Protein AF-A0A840Y8M9-F1 (afdb_monomer)

Nearest PDB structures (foldseek):
  7ezx-assembly1_O7  TM=3.246E-01  e=6.867E+00  Porphyridium purpureum
  4fw1-assembly1_A  TM=3.864E-01  e=9.467E+00  Rous sarcoma virus - Prague C

Mean predicted aligned error: 7.92 Å

Structure (mmCIF, N/CA/C/O backbone):
data_AF-A0A840Y8M9-F1
#
_entry.id   AF-A0A840Y8M9-F1
#
loop_
_atom_site.group_PDB
_atom_site.id
_atom_site.type_symbol
_atom_site.label_atom_id
_atom_site.label_alt_id
_atom_site.label_comp_id
_atom_site.label_asym_id
_atom_site.label_entity_id
_atom_site.label_seq_id
_atom_site.pdbx_PDB_ins_code
_atom_site.Cartn_x
_atom_site.Cartn_y
_atom_site.Cartn_z
_atom_site.occupancy
_atom_site.B_iso_or_equiv
_atom_site.auth_seq_id
_atom_site.auth_comp_id
_atom_site.auth_asym_id
_atom_site.auth_atom_id
_atom_site.pdbx_PDB_model_num
ATOM 1 N N . MET A 1 1 ? -18.140 -1.048 1.352 1.00 59.78 1 MET A N 1
ATOM 2 C CA . MET A 1 1 ? -17.711 -2.364 1.897 1.00 59.78 1 MET A CA 1
ATOM 3 C C . MET A 1 1 ? -18.335 -2.538 3.276 1.00 59.78 1 MET A C 1
ATOM 5 O O . MET A 1 1 ? -18.292 -1.588 4.040 1.00 59.78 1 MET A O 1
ATOM 9 N N . ASN A 1 2 ? -18.874 -3.716 3.612 1.00 81.69 2 ASN A N 1
ATOM 10 C CA . ASN A 1 2 ? -19.418 -4.011 4.950 1.00 81.69 2 ASN A CA 1
ATOM 11 C C . ASN A 1 2 ? -18.481 -4.980 5.691 1.00 81.69 2 ASN A C 1
ATOM 13 O O . ASN A 1 2 ? -18.696 -6.194 5.646 1.00 81.69 2 ASN A O 1
ATOM 17 N N . PRO A 1 3 ? -17.390 -4.488 6.309 1.00 84.94 3 PRO A N 1
ATOM 18 C CA . PRO A 1 3 ? -16.422 -5.358 6.961 1.00 84.94 3 PRO A CA 1
ATOM 19 C C . PRO A 1 3 ? -17.043 -6.047 8.180 1.00 84.94 3 PRO A C 1
ATOM 21 O O . PRO A 1 3 ? -17.734 -5.427 8.984 1.00 84.94 3 PRO A O 1
ATOM 24 N N . ARG A 1 4 ? -16.745 -7.337 8.365 1.00 88.12 4 ARG A N 1
ATOM 25 C CA . ARG A 1 4 ? -17.173 -8.089 9.562 1.00 88.12 4 ARG A CA 1
ATOM 26 C C . ARG A 1 4 ? -16.400 -7.679 10.820 1.00 88.12 4 ARG A C 1
ATOM 28 O O . ARG A 1 4 ? -16.881 -7.861 11.937 1.00 88.12 4 ARG A O 1
ATOM 35 N N . GLY A 1 5 ? -15.203 -7.122 10.651 1.00 88.69 5 GLY A N 1
ATOM 36 C CA . GLY A 1 5 ? -14.396 -6.613 11.747 1.00 88.69 5 GLY A CA 1
ATOM 37 C C . GLY A 1 5 ? -13.296 -5.681 11.268 1.00 88.69 5 GLY A C 1
ATOM 38 O O . GLY A 1 5 ? -12.826 -5.788 10.139 1.00 88.69 5 GLY A O 1
ATOM 39 N N . ILE A 1 6 ? -12.899 -4.779 12.154 1.00 88.00 6 ILE A N 1
ATOM 40 C CA . ILE A 1 6 ? -11.914 -3.729 11.929 1.00 88.00 6 ILE A CA 1
ATOM 41 C C . ILE A 1 6 ? -10.804 -3.967 12.930 1.00 88.00 6 ILE A C 1
ATOM 43 O O . ILE A 1 6 ? -11.061 -4.103 14.126 1.00 88.00 6 ILE A O 1
ATOM 47 N N . THR A 1 7 ? -9.582 -4.073 12.435 1.00 89.06 7 THR A N 1
ATOM 48 C CA . THR A 1 7 ? -8.404 -4.179 13.286 1.00 89.06 7 THR A CA 1
ATOM 49 C C . THR A 1 7 ? -7.759 -2.806 13.349 1.00 89.06 7 THR A C 1
ATOM 51 O O . THR A 1 7 ? -7.478 -2.228 12.306 1.00 89.06 7 THR A O 1
ATOM 54 N N . VAL A 1 8 ? -7.539 -2.306 14.558 1.00 86.88 8 VAL A N 1
ATOM 55 C CA . VAL A 1 8 ? -6.813 -1.059 14.819 1.00 86.88 8 VAL A CA 1
ATOM 56 C C . VAL A 1 8 ? -5.633 -1.350 15.739 1.00 86.88 8 VAL A C 1
ATOM 58 O O . VAL A 1 8 ? -5.602 -2.380 16.427 1.00 86.88 8 VAL A O 1
ATOM 61 N N . ASP A 1 9 ? -4.656 -0.453 15.765 1.00 83.06 9 ASP A N 1
ATOM 62 C CA . ASP A 1 9 ? -3.643 -0.446 16.809 1.00 83.06 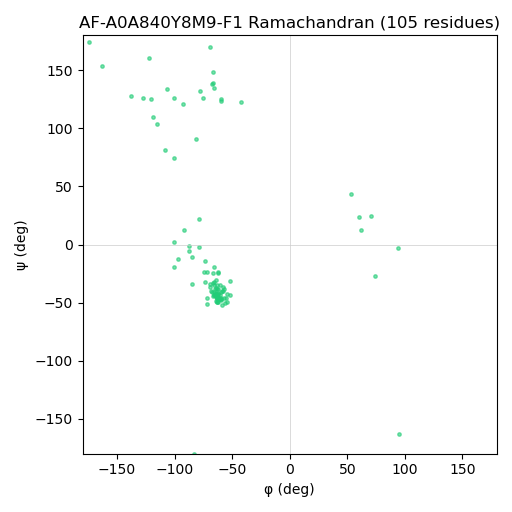9 ASP A CA 1
ATOM 63 C C . ASP A 1 9 ? -4.243 -0.030 18.165 1.00 83.06 9 ASP A C 1
ATOM 65 O O . ASP A 1 9 ? -5.404 0.362 18.290 1.00 83.06 9 ASP A O 1
ATOM 69 N N . LYS A 1 10 ? -3.462 -0.176 19.235 1.00 85.12 10 LYS A N 1
ATOM 70 C CA . LYS A 1 10 ? -3.920 0.053 20.616 1.00 85.12 10 LYS A CA 1
ATOM 71 C C . LYS A 1 10 ? -3.989 1.533 21.013 1.00 85.12 10 LYS A C 1
ATOM 73 O O . LYS A 1 10 ? -3.950 1.840 22.202 1.00 85.12 10 LYS A O 1
ATOM 78 N N . HIS A 1 11 ? -4.086 2.454 20.056 1.00 88.31 11 HIS A N 1
ATOM 79 C CA . HIS A 1 11 ? -4.195 3.870 20.381 1.00 88.31 11 HIS A CA 1
ATOM 80 C C . HIS A 1 11 ? -5.523 4.161 21.113 1.00 88.31 11 HIS A C 1
ATOM 82 O O . HIS A 1 11 ? -6.584 3.699 20.673 1.00 88.31 11 HIS A O 1
ATOM 88 N N . PRO A 1 12 ? -5.501 4.953 22.201 1.00 89.62 12 PRO A N 1
ATOM 89 C CA . PRO A 1 12 ? -6.677 5.204 23.038 1.00 89.62 12 PRO A CA 1
ATOM 90 C C . PRO A 1 12 ? -7.799 5.975 22.328 1.00 89.62 12 PRO A C 1
ATOM 92 O O . PRO A 1 12 ? -8.944 5.912 22.759 1.00 89.62 12 PRO A O 1
ATOM 95 N N . ALA A 1 13 ? -7.503 6.672 21.228 1.00 91.50 13 ALA A N 1
ATOM 96 C CA . ALA A 1 13 ? -8.505 7.440 20.484 1.00 91.50 13 ALA A CA 1
ATOM 97 C C . ALA A 1 13 ? -9.469 6.579 19.640 1.00 91.50 13 ALA A C 1
ATOM 99 O O . ALA A 1 13 ? -10.571 7.029 19.327 1.00 91.50 13 ALA A O 1
ATOM 100 N N . TYR A 1 14 ? -9.088 5.356 19.248 1.00 89.69 14 TYR A N 1
ATOM 101 C CA . TYR A 1 14 ? -9.883 4.590 18.279 1.00 89.69 14 TYR A CA 1
ATOM 102 C C . TYR A 1 14 ? -11.243 4.107 18.771 1.00 89.69 14 TYR A C 1
ATOM 104 O O . TYR A 1 14 ? -12.170 4.164 17.968 1.00 89.69 14 TYR A O 1
ATOM 112 N N . PRO A 1 15 ? -11.416 3.626 20.017 1.00 90.06 15 PRO A N 1
ATOM 113 C CA . PRO A 1 15 ? -12.734 3.210 20.487 1.00 90.06 15 PRO A CA 1
ATOM 114 C C . PRO A 1 15 ? -13.777 4.325 20.334 1.00 90.06 15 PRO A C 1
ATOM 116 O O . PRO A 1 15 ? -14.794 4.109 19.680 1.00 90.06 15 PRO A O 1
ATOM 119 N N . GLY A 1 16 ? -13.463 5.538 20.806 1.00 91.75 16 GLY A N 1
ATOM 120 C CA . GLY A 1 16 ? -14.358 6.692 20.683 1.00 91.75 16 GLY A CA 1
ATOM 121 C C . GLY A 1 16 ? -14.597 7.116 19.231 1.00 91.75 16 GLY A C 1
ATOM 122 O O . GLY A 1 16 ? -15.737 7.347 18.836 1.00 91.75 16 GLY A O 1
ATOM 123 N N . ALA A 1 17 ? -13.547 7.144 18.403 1.00 91.38 17 ALA A N 1
ATOM 124 C CA . ALA A 1 17 ? -13.689 7.473 16.984 1.00 91.38 17 ALA A CA 1
ATOM 125 C C . ALA A 1 17 ? -14.573 6.457 16.234 1.00 91.38 17 ALA A C 1
ATOM 127 O O . ALA A 1 17 ? -15.416 6.847 15.433 1.00 91.38 17 ALA A O 1
ATOM 128 N N . ILE A 1 18 ? -14.414 5.156 16.507 1.00 90.62 18 ILE A N 1
ATOM 129 C CA . ILE A 1 18 ? -15.194 4.082 15.873 1.00 90.62 18 ILE A CA 1
ATOM 130 C C . ILE A 1 18 ? -16.654 4.103 16.330 1.00 90.62 18 ILE A C 1
ATOM 132 O O . ILE A 1 18 ? -17.539 3.817 15.525 1.00 90.62 18 ILE A O 1
ATOM 136 N N . GLU A 1 19 ? -16.928 4.434 17.590 1.00 90.06 19 GLU A N 1
ATOM 137 C CA . GLU A 1 19 ? -18.298 4.617 18.079 1.00 90.06 19 GLU A CA 1
ATOM 138 C C . GLU A 1 19 ? -19.000 5.780 17.376 1.00 90.06 19 GLU A C 1
ATOM 140 O O . GLU A 1 19 ? -20.110 5.602 16.872 1.00 90.06 19 GLU A O 1
ATOM 145 N N . GLN A 1 20 ? -18.331 6.931 17.259 1.00 92.19 20 GLN A N 1
ATOM 146 C CA . GLN A 1 20 ? -18.854 8.090 16.528 1.00 92.19 20 GLN A CA 1
ATOM 147 C C . GLN A 1 20 ? -19.118 7.758 15.056 1.00 92.19 20 GLN A C 1
ATOM 149 O O . GLN A 1 20 ? -20.198 8.033 14.539 1.00 92.19 20 GLN A O 1
ATOM 154 N N . LEU A 1 21 ? -18.159 7.095 14.409 1.00 90.38 21 LEU A N 1
ATOM 155 C CA . LEU A 1 21 ? -18.258 6.610 13.033 1.00 90.38 21 LEU A CA 1
ATOM 156 C C . LEU A 1 21 ? -19.477 5.688 12.845 1.00 90.38 21 LEU A C 1
ATOM 158 O O . LEU A 1 21 ? -20.330 5.928 11.990 1.00 90.38 21 LEU A O 1
ATOM 162 N N . LYS A 1 22 ? -19.645 4.687 13.715 1.00 89.31 22 LYS A N 1
ATOM 163 C CA . LYS A 1 22 ? -20.819 3.801 13.683 1.00 89.31 22 LYS A CA 1
ATOM 164 C C . LYS A 1 22 ? -22.138 4.547 13.894 1.00 89.31 22 LYS A C 1
ATOM 166 O O . L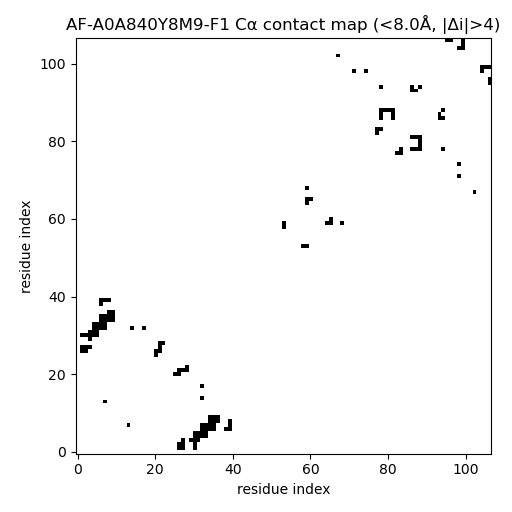YS A 1 22 ? -23.137 4.157 13.292 1.00 89.31 22 LYS A O 1
ATOM 171 N N . GLY A 1 23 ? -22.147 5.591 14.724 1.00 88.38 23 GLY A N 1
ATOM 172 C CA . GLY A 1 23 ? -23.294 6.487 14.896 1.00 88.38 23 GLY A CA 1
ATOM 173 C C . GLY A 1 23 ? -23.617 7.292 13.633 1.00 88.38 23 GLY A C 1
ATOM 174 O O . GLY A 1 23 ? -24.788 7.485 13.319 1.00 88.38 23 GLY A O 1
ATOM 175 N N . ALA A 1 24 ? -22.593 7.679 12.869 1.00 88.56 24 ALA A N 1
ATOM 176 C CA . ALA A 1 24 ? -22.714 8.356 11.576 1.00 88.56 24 ALA A CA 1
ATOM 177 C C . ALA A 1 24 ? -23.059 7.413 10.402 1.00 88.56 24 ALA A C 1
ATOM 179 O O . ALA A 1 24 ? -23.238 7.870 9.276 1.00 88.56 24 ALA A O 1
ATOM 180 N N . GLY A 1 25 ? -23.176 6.104 10.651 1.00 83.31 25 GLY A N 1
ATOM 181 C CA . GLY A 1 25 ? -23.575 5.107 9.654 1.00 83.31 25 GLY A CA 1
ATOM 182 C C . GLY A 1 25 ? -22.422 4.409 8.929 1.00 83.31 25 GLY A C 1
ATOM 183 O O . GLY A 1 25 ? -22.676 3.470 8.173 1.00 83.31 25 GLY A O 1
ATOM 184 N N . GLU A 1 26 ? -21.167 4.776 9.199 1.00 83.00 26 GLU A N 1
ATOM 185 C CA . GLU A 1 26 ? -19.993 4.136 8.605 1.00 83.00 26 GLU A CA 1
ATOM 186 C C . GLU A 1 26 ? -18.888 3.927 9.631 1.00 83.00 26 GLU A C 1
ATOM 188 O O . GLU A 1 26 ? -18.452 4.894 10.236 1.00 83.00 26 GLU A O 1
ATOM 193 N N . PRO A 1 27 ? -18.336 2.715 9.797 1.00 82.12 27 PRO A N 1
ATOM 194 C CA . PRO A 1 27 ? -18.593 1.490 9.041 1.00 82.12 27 PRO A CA 1
ATOM 195 C C . PRO A 1 27 ? -19.840 0.750 9.549 1.00 82.12 27 PRO A C 1
ATOM 197 O O . PRO A 1 27 ? -20.489 1.172 10.502 1.00 82.12 27 PRO A O 1
ATOM 200 N N . TRP A 1 28 ? -20.169 -0.390 8.928 1.00 86.94 28 TRP A N 1
ATOM 201 C CA . TRP A 1 28 ? -21.292 -1.249 9.327 1.00 86.94 28 TRP A CA 1
ATOM 202 C C . TRP A 1 28 ? -21.375 -1.400 10.857 1.00 86.94 28 TRP A C 1
ATOM 204 O O . TRP A 1 28 ? -20.419 -1.855 11.486 1.00 86.94 28 TRP A O 1
ATOM 214 N N . ARG A 1 29 ? -22.514 -1.034 11.468 1.00 84.19 29 ARG A N 1
ATOM 215 C CA . ARG A 1 29 ? -22.668 -0.951 12.941 1.00 84.19 29 ARG A CA 1
ATOM 216 C C . ARG A 1 29 ? -22.248 -2.220 13.694 1.00 84.19 29 ARG A C 1
ATOM 218 O O . ARG A 1 29 ? -21.718 -2.149 14.804 1.00 84.19 29 ARG A O 1
ATOM 225 N N . PHE A 1 30 ? -22.418 -3.378 13.057 1.00 85.19 30 PHE A N 1
ATOM 226 C CA . PHE A 1 30 ? -22.089 -4.693 13.609 1.00 85.19 30 PHE A CA 1
ATOM 227 C C . PHE A 1 30 ? -20.634 -5.133 13.365 1.00 85.19 30 PHE A C 1
ATOM 229 O O . PHE A 1 30 ? -20.231 -6.200 13.830 1.00 85.19 30 PHE A O 1
ATOM 236 N N . ALA A 1 31 ? -19.822 -4.332 12.667 1.00 90.44 31 ALA A N 1
ATOM 237 C CA . ALA A 1 31 ? -18.400 -4.600 12.498 1.00 90.44 31 ALA A CA 1
ATOM 238 C C . ALA A 1 31 ? -17.713 -4.643 13.870 1.00 90.44 31 ALA A C 1
ATOM 240 O O . ALA A 1 31 ? -17.783 -3.692 14.653 1.00 90.44 31 ALA A O 1
ATOM 241 N N . ARG A 1 32 ? -17.041 -5.751 14.187 1.00 90.00 32 ARG A N 1
ATOM 242 C CA . ARG A 1 32 ? -16.322 -5.901 15.461 1.00 90.00 32 ARG A CA 1
ATOM 243 C C . ARG A 1 32 ? -15.019 -5.108 15.443 1.00 90.00 32 ARG A C 1
ATOM 245 O O . ARG A 1 32 ? -14.190 -5.340 14.567 1.00 90.00 32 ARG A O 1
ATOM 252 N N . LEU A 1 33 ? -14.808 -4.233 16.422 1.00 89.50 33 LEU A N 1
ATOM 253 C CA . LEU A 1 33 ? -13.509 -3.594 16.630 1.00 89.50 33 LEU A CA 1
ATOM 254 C C . LEU A 1 33 ? -12.562 -4.576 17.332 1.00 89.50 33 LEU A C 1
ATOM 256 O O . LEU A 1 33 ? -12.940 -5.213 18.312 1.00 89.50 33 LEU A O 1
ATOM 260 N N . ARG A 1 34 ? -11.338 -4.715 16.824 1.00 90.75 34 ARG A N 1
ATOM 261 C CA . ARG A 1 34 ? -10.282 -5.560 17.392 1.00 90.75 34 ARG A CA 1
ATOM 262 C C . ARG A 1 34 ? -9.020 -4.732 17.584 1.00 90.75 34 ARG A C 1
ATOM 264 O O . ARG A 1 34 ? -8.497 -4.180 16.623 1.00 90.75 34 ARG A O 1
ATOM 271 N N . GLN A 1 35 ? -8.487 -4.726 18.799 1.00 88.38 35 GLN A N 1
ATOM 272 C CA . GLN A 1 35 ? -7.191 -4.125 19.120 1.00 88.38 35 GLN A CA 1
ATOM 273 C C . GLN A 1 35 ? -6.120 -5.220 19.211 1.00 88.38 35 GLN A C 1
ATOM 275 O O . GLN A 1 35 ? -5.714 -5.644 20.294 1.00 88.38 35 GLN A O 1
ATOM 280 N N . CYS A 1 36 ? -5.706 -5.743 18.055 1.00 87.94 36 CYS A N 1
ATOM 281 C CA . CYS A 1 36 ? -4.776 -6.869 17.975 1.00 87.94 36 CYS A CA 1
ATOM 282 C C . CYS A 1 36 ? -3.458 -6.448 17.317 1.00 87.94 36 CYS A C 1
ATOM 284 O O . CYS A 1 36 ? -3.373 -6.350 16.093 1.00 87.94 36 CYS A O 1
ATOM 286 N N . ASN A 1 37 ? -2.413 -6.269 18.132 1.00 85.00 37 ASN A N 1
ATOM 287 C CA . ASN A 1 37 ? -1.079 -5.880 17.657 1.00 85.00 37 ASN A CA 1
ATOM 288 C C . ASN A 1 37 ? -0.517 -6.860 16.624 1.00 85.00 37 ASN A C 1
ATOM 290 O O . ASN A 1 37 ? 0.106 -6.437 15.662 1.00 85.00 37 ASN A O 1
ATOM 294 N N . PHE A 1 38 ? -0.752 -8.162 16.798 1.00 87.19 38 PHE A N 1
ATOM 295 C CA . PHE A 1 38 ? -0.263 -9.173 15.863 1.00 87.19 38 PHE A CA 1
ATOM 296 C C . PHE A 1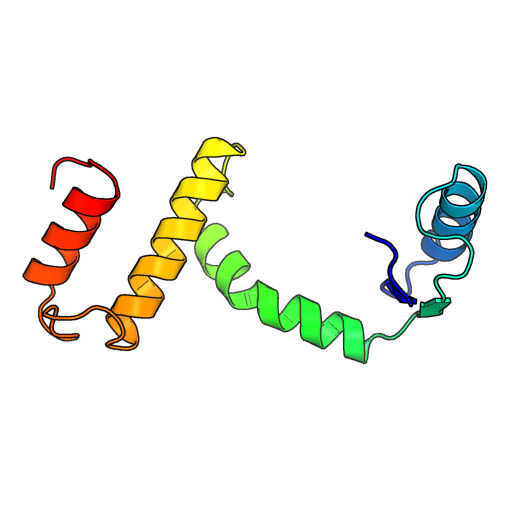 38 ? -0.861 -8.998 14.462 1.00 87.19 38 PHE A C 1
ATOM 298 O O . PHE A 1 38 ? -0.123 -8.924 13.484 1.00 87.19 38 PHE A O 1
ATOM 305 N N . LEU A 1 39 ? -2.187 -8.859 14.369 1.00 86.44 39 LEU A N 1
ATOM 306 C CA . LEU A 1 39 ? -2.861 -8.635 13.090 1.00 86.44 39 LEU A CA 1
ATOM 307 C C . LEU A 1 39 ? -2.443 -7.302 12.458 1.00 86.44 39 LEU A C 1
ATOM 309 O O . LEU A 1 39 ? -2.254 -7.244 11.246 1.00 86.44 39 LEU A O 1
ATOM 313 N N . ASN A 1 40 ? -2.245 -6.261 13.271 1.00 85.25 40 ASN A N 1
ATOM 314 C CA . ASN A 1 40 ? -1.733 -4.985 12.781 1.00 85.25 40 ASN A CA 1
ATOM 315 C C . ASN A 1 40 ? -0.304 -5.120 12.227 1.00 85.25 40 ASN A C 1
ATOM 317 O O . ASN A 1 40 ? 0.001 -4.629 11.147 1.00 85.25 40 ASN A O 1
ATOM 321 N N . ASN A 1 41 ? 0.557 -5.868 12.919 1.00 87.81 41 ASN A N 1
ATOM 322 C CA . ASN A 1 41 ? 1.932 -6.104 12.489 1.00 87.81 41 ASN A CA 1
ATOM 323 C C . ASN A 1 41 ? 2.015 -6.860 11.156 1.00 87.81 41 ASN A C 1
ATOM 325 O O . ASN A 1 41 ? 2.925 -6.575 10.382 1.00 87.81 41 ASN A O 1
ATOM 329 N N . ILE A 1 42 ? 1.092 -7.788 10.869 1.00 87.75 42 ILE A N 1
ATOM 330 C CA . ILE A 1 42 ? 1.032 -8.481 9.568 1.00 87.75 42 ILE A CA 1
ATOM 331 C C . ILE A 1 42 ? 0.739 -7.483 8.445 1.00 87.75 42 ILE A C 1
ATOM 333 O O . ILE A 1 42 ? 1.459 -7.455 7.449 1.00 87.75 42 ILE A O 1
ATOM 337 N N . VAL A 1 43 ? -0.288 -6.647 8.620 1.00 85.06 43 VAL A N 1
ATOM 338 C CA . VAL A 1 43 ? -0.670 -5.629 7.627 1.00 85.06 43 VAL A CA 1
ATOM 339 C C . VAL A 1 43 ? 0.471 -4.633 7.426 1.00 85.06 43 VAL A C 1
ATOM 341 O O . VAL A 1 43 ? 0.889 -4.363 6.302 1.00 85.06 43 VAL A O 1
ATOM 344 N N . GLU A 1 44 ? 1.059 -4.144 8.515 1.00 85.50 44 GLU A N 1
ATOM 345 C CA . GLU A 1 44 ? 2.178 -3.209 8.425 1.00 85.50 44 GLU A CA 1
ATOM 346 C C . GLU A 1 44 ? 3.428 -3.824 7.803 1.00 85.50 44 GLU A C 1
ATOM 348 O O . GLU A 1 44 ? 4.193 -3.136 7.121 1.00 85.50 44 GLU A O 1
ATOM 353 N N . GLN A 1 45 ? 3.642 -5.123 8.009 1.00 88.88 45 GLN A N 1
ATOM 354 C CA . GLN A 1 45 ? 4.725 -5.857 7.376 1.00 88.88 45 GLN A CA 1
ATOM 355 C C . GLN A 1 45 ? 4.543 -5.954 5.862 1.00 88.88 45 GLN A C 1
ATOM 357 O O . GLN A 1 45 ? 5.528 -5.765 5.143 1.00 88.88 45 GLN A O 1
ATOM 362 N N . ASP A 1 46 ? 3.323 -6.188 5.383 1.00 88.75 46 ASP A N 1
ATOM 363 C CA . ASP A 1 46 ? 3.016 -6.232 3.951 1.00 88.75 46 ASP A CA 1
ATOM 364 C C . ASP A 1 46 ? 3.376 -4.902 3.259 1.00 88.75 46 ASP A C 1
ATOM 366 O O . ASP A 1 46 ? 4.048 -4.856 2.223 1.00 88.75 46 ASP A O 1
ATOM 370 N N . HIS A 1 47 ? 3.097 -3.784 3.932 1.00 87.88 47 HIS A N 1
ATOM 371 C CA . HIS A 1 47 ? 3.385 -2.447 3.414 1.00 87.88 47 HIS A CA 1
ATOM 372 C C . HIS A 1 47 ? 4.877 -2.064 3.428 1.00 87.88 47 HIS A C 1
ATOM 374 O O . HIS A 1 47 ? 5.271 -1.090 2.772 1.00 87.88 47 HIS A O 1
ATOM 380 N N . ARG A 1 48 ? 5.751 -2.798 4.141 1.00 90.56 48 ARG A N 1
ATOM 381 C CA . ARG A 1 48 ? 7.181 -2.438 4.287 1.00 90.56 48 ARG A CA 1
ATOM 382 C C . ARG A 1 48 ? 7.899 -2.324 2.952 1.00 90.56 48 ARG A C 1
ATOM 384 O O . ARG A 1 48 ? 8.762 -1.458 2.798 1.00 90.56 48 ARG A O 1
ATOM 391 N N . ARG A 1 49 ? 7.566 -3.182 1.981 1.00 89.94 49 ARG A N 1
ATOM 392 C CA . ARG A 1 49 ? 8.202 -3.141 0.658 1.00 89.94 49 ARG A CA 1
ATOM 393 C C . ARG A 1 49 ? 7.908 -1.818 -0.042 1.00 89.94 49 ARG A C 1
ATOM 395 O O . ARG A 1 49 ? 8.849 -1.184 -0.506 1.00 89.94 49 ARG A O 1
ATOM 402 N N . VAL A 1 50 ? 6.641 -1.411 -0.085 1.00 89.50 50 VAL A N 1
ATOM 403 C CA . VAL A 1 50 ? 6.218 -0.159 -0.724 1.00 89.50 50 VAL A CA 1
ATOM 404 C C . VAL A 1 50 ? 6.819 1.032 0.017 1.00 89.50 50 VAL A C 1
ATOM 406 O O . VAL A 1 50 ? 7.496 1.845 -0.602 1.00 89.50 50 VAL A O 1
ATOM 409 N N . LYS A 1 51 ? 6.712 1.079 1.354 1.00 89.31 51 LYS A N 1
ATOM 410 C CA . LYS A 1 51 ? 7.315 2.147 2.174 1.00 89.31 51 LYS A CA 1
ATOM 411 C C . LYS A 1 51 ? 8.818 2.302 1.906 1.00 89.31 51 LYS A C 1
ATOM 413 O O . LYS A 1 51 ? 9.306 3.418 1.771 1.00 89.31 51 LYS A O 1
ATOM 418 N N . ARG A 1 52 ? 9.561 1.198 1.785 1.00 91.69 52 ARG A N 1
ATOM 419 C CA . ARG A 1 52 ? 11.003 1.224 1.482 1.00 91.69 52 ARG A CA 1
ATOM 420 C C . ARG A 1 52 ? 11.319 1.789 0.095 1.00 91.69 52 ARG A C 1
ATOM 422 O O . ARG A 1 52 ? 12.317 2.482 -0.032 1.00 91.69 52 ARG A O 1
ATOM 429 N N . LEU A 1 53 ? 10.508 1.484 -0.917 1.00 90.75 53 LEU A N 1
ATOM 430 C CA . LEU A 1 53 ? 10.719 1.984 -2.280 1.00 90.75 53 LEU A CA 1
ATOM 431 C C . LEU A 1 53 ? 10.358 3.471 -2.413 1.00 90.75 53 LEU A C 1
ATOM 433 O O . LEU A 1 53 ? 11.003 4.190 -3.166 1.00 90.75 53 LEU A O 1
ATOM 437 N N . VAL A 1 54 ? 9.366 3.926 -1.647 1.00 91.12 54 VAL A N 1
ATOM 438 C CA . VAL A 1 54 ? 8.820 5.290 -1.722 1.00 91.12 54 VAL A CA 1
ATOM 439 C C . VAL A 1 54 ? 9.613 6.295 -0.885 1.00 91.12 54 VAL A C 1
ATOM 441 O O . VAL A 1 54 ? 9.736 7.453 -1.275 1.00 91.12 54 VAL A O 1
ATOM 444 N N . ARG A 1 55 ? 10.173 5.877 0.262 1.00 89.81 55 ARG A N 1
ATOM 445 C CA . ARG A 1 55 ? 10.905 6.767 1.189 1.00 89.81 55 ARG A CA 1
ATOM 446 C C . ARG A 1 55 ? 12.016 7.601 0.524 1.00 89.81 55 ARG A C 1
ATOM 448 O O . ARG A 1 55 ? 12.073 8.787 0.830 1.00 89.81 55 ARG A O 1
ATOM 455 N N . PRO A 1 56 ? 12.865 7.053 -0.368 1.00 90.38 56 PRO A N 1
ATOM 456 C CA . PRO A 1 56 ? 13.893 7.841 -1.055 1.00 90.38 56 PRO A CA 1
ATOM 457 C C . PRO A 1 56 ? 13.332 8.894 -2.023 1.00 90.38 56 PRO A C 1
ATOM 459 O O . PRO A 1 56 ? 14.007 9.875 -2.302 1.00 90.38 56 PRO A O 1
ATOM 462 N N . GLY A 1 57 ? 12.111 8.697 -2.530 1.00 85.25 57 GLY A N 1
ATOM 463 C CA . GLY A 1 57 ? 11.466 9.568 -3.517 1.00 85.25 57 GLY A CA 1
ATOM 464 C C . GLY A 1 57 ? 10.592 10.677 -2.926 1.00 85.25 57 GLY A C 1
ATOM 465 O O . GLY A 1 57 ? 9.814 11.266 -3.663 1.00 85.25 57 GLY A O 1
ATOM 466 N N . LEU A 1 58 ? 10.680 10.944 -1.614 1.00 86.94 58 LEU A N 1
ATOM 467 C CA . LEU A 1 58 ? 9.867 11.946 -0.896 1.00 86.94 58 LEU A CA 1
ATOM 468 C C . LEU A 1 58 ? 8.346 11.700 -0.943 1.00 86.94 58 LEU A C 1
ATOM 470 O O . LEU A 1 58 ? 7.550 12.613 -0.731 1.00 86.94 58 LEU A O 1
ATOM 474 N N . GLY A 1 59 ? 7.921 10.454 -1.162 1.00 88.00 59 GLY A N 1
ATOM 475 C CA . GLY A 1 59 ? 6.504 10.127 -1.311 1.00 88.00 59 GLY A CA 1
ATOM 476 C C . GLY A 1 59 ? 6.062 10.097 -2.770 1.00 88.00 59 GLY A C 1
ATOM 477 O O . GLY A 1 59 ? 6.870 9.982 -3.684 1.00 88.00 59 GLY A O 1
ATOM 478 N N . PHE A 1 60 ? 4.749 10.157 -2.988 1.00 88.62 60 PHE A N 1
ATOM 479 C CA . PHE A 1 60 ? 4.176 10.113 -4.333 1.00 88.62 60 PHE A CA 1
ATOM 480 C C . PHE A 1 60 ? 3.772 11.492 -4.871 1.00 88.62 60 PHE A C 1
ATOM 482 O O . PHE A 1 60 ? 3.583 11.630 -6.071 1.00 88.62 60 PHE A O 1
ATOM 489 N N . GLY A 1 61 ? 3.593 12.510 -4.026 1.00 87.31 61 GLY A N 1
ATOM 490 C CA . GLY A 1 61 ? 3.181 13.866 -4.432 1.00 87.31 61 GLY A CA 1
ATOM 491 C C . GLY A 1 61 ? 1.703 14.034 -4.830 1.00 87.31 61 GLY A C 1
ATOM 492 O O . GLY A 1 61 ? 1.152 15.112 -4.645 1.00 87.31 61 GLY A O 1
ATOM 493 N N . GLY A 1 62 ? 1.023 12.988 -5.314 1.00 90.19 62 GLY A N 1
ATOM 494 C CA . GLY A 1 62 ? -0.391 13.037 -5.700 1.00 90.19 62 GLY A CA 1
ATOM 495 C C . GLY A 1 62 ? -0.959 11.672 -6.101 1.00 90.19 62 GLY A C 1
ATOM 496 O O . GLY A 1 62 ? -0.236 10.679 -6.182 1.00 90.19 62 GLY A O 1
ATOM 497 N N . LEU A 1 63 ? -2.270 11.596 -6.354 1.00 89.62 63 LEU A N 1
ATOM 498 C CA . LEU A 1 63 ? -2.941 10.328 -6.686 1.00 89.62 63 LEU A CA 1
ATOM 499 C C . LEU A 1 63 ? -2.487 9.759 -8.035 1.00 89.62 63 LEU A C 1
ATOM 501 O O . LEU A 1 63 ? -2.176 8.574 -8.131 1.00 89.62 63 LEU A O 1
ATOM 505 N N . HIS A 1 64 ? -2.394 10.607 -9.058 1.00 89.75 64 HIS A N 1
ATOM 506 C CA . HIS A 1 64 ? -1.980 10.197 -10.400 1.00 89.75 64 HIS A CA 1
ATOM 507 C C . HIS A 1 64 ? -0.568 9.584 -10.411 1.00 89.75 64 HIS A C 1
ATOM 509 O O . HIS A 1 64 ? -0.336 8.506 -10.959 1.00 89.75 64 HIS A O 1
ATOM 515 N N . THR A 1 65 ? 0.380 10.239 -9.744 1.00 89.69 65 THR A N 1
ATOM 516 C CA . THR A 1 65 ? 1.762 9.768 -9.590 1.00 89.69 65 THR A CA 1
ATOM 517 C C . THR A 1 65 ? 1.853 8.538 -8.688 1.00 89.69 65 THR A C 1
ATOM 519 O O . THR A 1 65 ? 2.651 7.644 -8.971 1.00 89.69 65 THR A O 1
ATOM 522 N N . THR A 1 66 ? 0.994 8.427 -7.665 1.00 91.06 66 THR A N 1
ATOM 523 C CA . THR A 1 66 ? 0.869 7.213 -6.837 1.00 91.06 66 THR A CA 1
ATOM 524 C C . THR A 1 66 ? 0.492 6.012 -7.697 1.00 91.06 66 THR A C 1
ATOM 526 O O . THR A 1 66 ? 1.186 4.998 -7.671 1.00 91.06 66 THR A O 1
ATOM 529 N N . GLN A 1 67 ? -0.570 6.133 -8.497 1.00 91.56 67 GLN A N 1
ATOM 530 C CA . GLN A 1 67 ? -1.074 5.044 -9.337 1.00 91.56 67 GLN A CA 1
ATOM 531 C C . GLN A 1 67 ? -0.018 4.568 -10.338 1.00 91.56 67 GLN A C 1
ATOM 533 O O . GLN A 1 67 ? 0.254 3.370 -10.417 1.00 91.56 67 GLN A O 1
ATOM 538 N N . ARG A 1 68 ? 0.640 5.499 -11.043 1.00 89.75 68 ARG A N 1
ATOM 539 C CA . ARG A 1 68 ? 1.713 5.156 -11.993 1.00 89.75 68 ARG A CA 1
ATOM 540 C C . ARG A 1 68 ? 2.904 4.488 -11.304 1.00 89.75 68 ARG A C 1
ATOM 542 O O . ARG A 1 68 ? 3.410 3.486 -11.799 1.00 89.75 68 ARG A O 1
ATOM 549 N N . THR A 1 69 ? 3.324 4.995 -10.144 1.00 89.25 69 THR A N 1
ATOM 550 C CA . THR A 1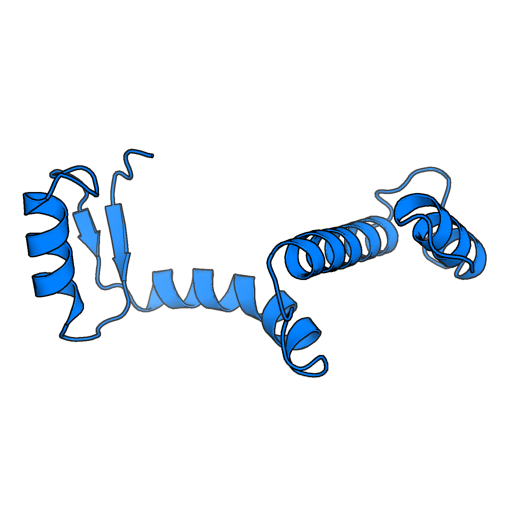 69 ? 4.457 4.421 -9.397 1.00 89.25 69 THR A CA 1
ATOM 551 C C . THR A 1 69 ? 4.147 3.018 -8.874 1.00 89.25 69 THR A C 1
ATOM 553 O O . THR A 1 69 ? 4.976 2.117 -9.004 1.00 89.25 69 THR A O 1
ATOM 556 N N . LEU A 1 70 ? 2.950 2.805 -8.315 1.00 91.19 70 LEU A N 1
ATOM 557 C CA . LEU A 1 70 ? 2.517 1.487 -7.845 1.00 91.19 70 LEU A CA 1
ATOM 558 C C . LEU A 1 70 ? 2.446 0.481 -8.999 1.00 91.19 70 LEU A C 1
ATOM 560 O O . LEU A 1 70 ? 3.02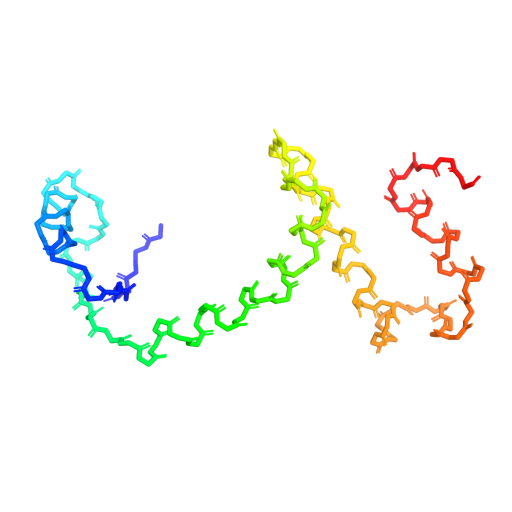2 -0.601 -8.882 1.00 91.19 70 LEU A O 1
ATOM 564 N N . ALA A 1 71 ? 1.859 0.870 -10.136 1.00 91.12 71 ALA A N 1
ATOM 565 C CA . ALA A 1 71 ? 1.844 0.044 -11.341 1.00 91.12 71 ALA A CA 1
ATOM 566 C C . ALA A 1 71 ? 3.269 -0.308 -11.812 1.00 91.12 71 ALA A C 1
ATOM 568 O O . ALA A 1 71 ? 3.543 -1.450 -12.178 1.00 91.12 71 ALA A O 1
ATOM 569 N N . GLY A 1 72 ? 4.217 0.635 -11.739 1.00 90.44 72 GLY A N 1
ATOM 570 C CA . GLY A 1 72 ? 5.625 0.384 -12.070 1.00 90.44 72 GLY A CA 1
ATOM 571 C C . GLY A 1 72 ? 6.291 -0.625 -11.132 1.00 90.44 72 GLY A C 1
ATOM 572 O O . GLY A 1 72 ? 7.019 -1.522 -11.575 1.00 90.44 72 GLY A O 1
ATOM 573 N N . TYR A 1 73 ? 6.015 -0.536 -9.827 1.00 90.19 73 TYR A N 1
ATOM 574 C CA . TYR A 1 73 ? 6.518 -1.492 -8.837 1.00 90.19 73 TYR A CA 1
ATOM 575 C C . TYR A 1 73 ? 5.948 -2.899 -9.007 1.00 90.19 73 TYR A C 1
ATOM 577 O O . TYR A 1 73 ? 6.655 -3.870 -8.703 1.00 90.19 73 TYR A O 1
ATOM 585 N N . GLU A 1 74 ? 4.699 -3.010 -9.453 1.00 90.75 74 GLU A N 1
ATOM 586 C CA . GLU A 1 74 ? 4.045 -4.275 -9.784 1.00 90.75 74 GLU A CA 1
ATOM 587 C C . GLU A 1 74 ? 4.613 -4.869 -11.071 1.00 90.75 74 GLU A C 1
ATOM 589 O O . GLU A 1 74 ? 5.094 -6.001 -11.036 1.00 90.75 74 GLU A O 1
ATOM 594 N N . ALA A 1 75 ? 4.690 -4.095 -12.157 1.00 90.38 75 ALA A N 1
ATOM 595 C CA . ALA A 1 75 ? 5.276 -4.533 -13.425 1.00 90.38 75 ALA A CA 1
ATOM 596 C C . ALA A 1 75 ? 6.715 -5.041 -13.236 1.00 90.38 75 ALA A C 1
ATOM 598 O O . ALA A 1 75 ? 7.068 -6.144 -13.658 1.00 90.38 75 ALA A O 1
ATOM 599 N N . THR A 1 76 ? 7.533 -4.295 -12.485 1.00 88.31 76 THR A N 1
ATOM 600 C CA . THR A 1 76 ? 8.900 -4.713 -12.137 1.00 88.31 76 THR A CA 1
ATOM 601 C C . THR A 1 76 ? 8.917 -6.003 -11.315 1.00 88.31 76 THR A C 1
ATOM 603 O O . THR A 1 76 ? 9.788 -6.855 -11.502 1.00 88.31 76 THR A O 1
ATOM 606 N N . ALA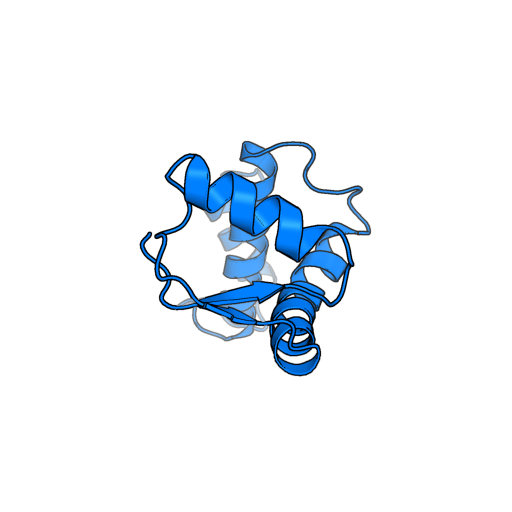 A 1 77 ? 7.968 -6.179 -10.390 1.00 89.19 77 ALA A N 1
ATOM 607 C CA . ALA A 1 77 ? 7.858 -7.410 -9.613 1.00 89.19 77 ALA A CA 1
ATOM 608 C C . ALA A 1 77 ? 7.451 -8.607 -10.485 1.00 89.19 77 ALA A C 1
ATOM 610 O O . ALA A 1 77 ? 8.027 -9.680 -10.312 1.00 89.19 77 ALA A O 1
ATOM 611 N N . MET A 1 78 ? 6.518 -8.424 -11.422 1.00 90.50 78 MET A N 1
ATOM 612 C CA . MET A 1 78 ? 6.075 -9.457 -12.363 1.00 90.50 78 MET A CA 1
ATOM 613 C C . MET A 1 78 ? 7.215 -9.904 -13.281 1.00 90.50 78 MET A C 1
ATOM 615 O O . MET A 1 78 ? 7.458 -11.104 -13.402 1.00 90.50 78 MET A O 1
ATOM 619 N N . MET A 1 79 ? 7.986 -8.963 -13.839 1.00 88.38 79 MET A N 1
ATOM 620 C CA . MET A 1 79 ? 9.178 -9.279 -14.642 1.00 88.38 79 MET A CA 1
ATOM 621 C C . MET A 1 79 ? 10.217 -10.050 -13.825 1.00 88.38 79 MET A C 1
ATOM 623 O O . MET A 1 79 ? 10.688 -11.108 -14.235 1.00 88.38 79 MET A O 1
ATOM 627 N N . ARG A 1 80 ? 10.515 -9.595 -12.599 1.00 85.88 80 ARG A N 1
ATOM 628 C CA . ARG A 1 80 ? 11.426 -10.318 -11.696 1.00 85.88 80 ARG A CA 1
ATOM 629 C C . ARG A 1 80 ? 10.911 -11.704 -11.315 1.00 85.88 80 ARG A C 1
ATOM 631 O O . ARG A 1 80 ? 11.714 -12.548 -10.947 1.00 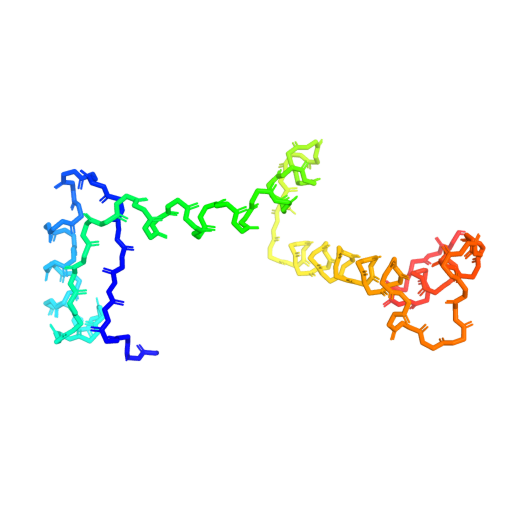85.88 80 ARG A O 1
ATOM 638 N N . ARG A 1 81 ? 9.607 -11.960 -11.357 1.00 89.31 81 ARG A N 1
ATOM 639 C CA . ARG A 1 81 ? 9.036 -13.291 -11.102 1.00 89.31 81 ARG A CA 1
ATOM 640 C C . ARG A 1 81 ? 8.959 -14.159 -12.362 1.00 89.31 81 ARG A C 1
ATOM 642 O O . ARG A 1 81 ? 8.623 -15.327 -12.230 1.00 89.31 81 ARG A O 1
ATOM 649 N N . GLY A 1 82 ? 9.279 -13.624 -13.544 1.00 87.62 82 GLY A N 1
ATOM 650 C CA . GLY A 1 82 ? 9.106 -14.325 -14.820 1.00 87.62 82 GLY A CA 1
ATOM 651 C C . GLY A 1 82 ? 7.637 -14.482 -15.223 1.00 87.62 82 GLY A C 1
ATOM 652 O O . GLY A 1 82 ? 7.285 -15.418 -15.926 1.00 87.62 82 GLY A O 1
ATOM 653 N N . GLN A 1 83 ? 6.758 -13.602 -14.733 1.00 89.56 83 GLN A N 1
ATOM 654 C CA . GLN A 1 83 ? 5.324 -13.640 -15.041 1.00 89.56 83 GLN A CA 1
ATOM 655 C C . GLN A 1 83 ? 4.977 -12.922 -16.351 1.00 89.56 83 GLN A C 1
ATOM 657 O O . GLN A 1 83 ? 3.848 -13.031 -16.823 1.00 89.56 83 GLN A O 1
ATOM 662 N N . VAL A 1 84 ? 5.925 -12.176 -16.923 1.00 86.62 84 VAL A N 1
ATOM 663 C CA . VAL A 1 84 ? 5.768 -11.530 -18.227 1.00 86.62 84 VAL A CA 1
ATOM 664 C C . VAL A 1 84 ? 6.318 -12.476 -19.289 1.00 86.62 84 VAL A C 1
ATOM 666 O O . VAL A 1 84 ? 7.472 -12.891 -19.203 1.00 86.62 84 VAL A O 1
ATOM 669 N N . ARG A 1 85 ? 5.468 -12.860 -20.247 1.00 82.25 85 ARG A N 1
ATOM 670 C CA . ARG A 1 85 ? 5.853 -13.737 -21.360 1.00 82.25 85 ARG A CA 1
ATOM 671 C C . ARG A 1 85 ? 6.854 -13.016 -22.259 1.00 82.25 85 ARG A C 1
ATOM 673 O O . ARG A 1 85 ? 6.806 -11.795 -22.361 1.00 82.25 85 ARG A O 1
ATOM 680 N N . ASP A 1 86 ? 7.751 -13.783 -22.868 1.00 80.75 86 ASP A N 1
ATOM 681 C CA . ASP A 1 86 ? 8.719 -13.307 -23.866 1.00 80.75 86 ASP A CA 1
ATOM 682 C C . ASP A 1 86 ? 9.720 -12.244 -23.366 1.00 80.75 86 ASP A C 1
ATOM 684 O O . ASP A 1 86 ? 10.449 -11.652 -24.157 1.00 80.75 86 ASP A O 1
ATOM 688 N N . ILE A 1 87 ? 9.810 -12.036 -22.046 1.00 82.44 87 ILE A N 1
ATOM 689 C CA . ILE A 1 87 ? 10.834 -11.202 -21.408 1.00 82.44 87 ILE A CA 1
ATOM 690 C C . ILE A 1 87 ? 11.653 -12.071 -20.465 1.00 82.44 87 ILE A C 1
ATOM 692 O O . ILE A 1 87 ? 1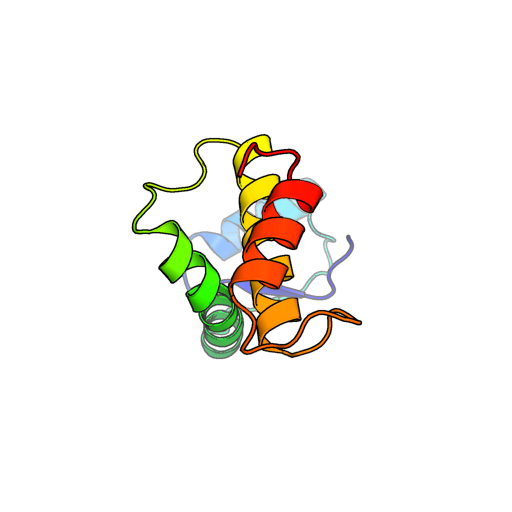1.183 -12.486 -19.402 1.00 82.44 87 ILE A O 1
ATOM 696 N N . ASP A 1 88 ? 12.908 -12.319 -20.836 1.00 81.88 88 ASP A N 1
ATOM 697 C CA . ASP A 1 88 ? 13.830 -13.019 -19.954 1.00 81.88 88 ASP A CA 1
ATOM 698 C C . ASP A 1 88 ? 14.158 -12.159 -18.719 1.00 81.88 88 ASP A C 1
ATOM 700 O O . ASP A 1 88 ? 14.402 -10.949 -18.788 1.00 81.88 88 ASP A O 1
ATOM 704 N N . ARG A 1 89 ? 14.192 -12.795 -17.543 1.00 79.75 89 ARG A N 1
ATOM 705 C CA . ARG A 1 89 ? 14.470 -12.117 -16.266 1.00 79.75 89 ARG A CA 1
ATOM 706 C C . ARG A 1 89 ? 15.872 -11.488 -16.217 1.00 79.75 89 ARG A C 1
ATOM 708 O O . ARG A 1 89 ? 16.102 -10.583 -15.412 1.00 79.75 89 ARG A O 1
ATOM 715 N N . ARG A 1 90 ? 16.811 -11.979 -17.021 1.00 83.56 90 ARG A N 1
ATOM 716 C CA . ARG A 1 90 ? 18.195 -11.504 -17.126 1.00 83.56 90 ARG A CA 1
ATOM 717 C C . ARG A 1 90 ? 18.385 -10.532 -18.292 1.00 83.56 90 ARG A C 1
ATOM 719 O O . ARG A 1 90 ? 19.402 -9.842 -18.318 1.00 83.56 90 ARG A O 1
ATOM 726 N N . ASP A 1 91 ? 17.417 -10.422 -19.202 1.00 87.31 91 ASP A N 1
ATOM 727 C CA . ASP A 1 91 ? 17.463 -9.454 -20.295 1.00 87.31 91 ASP A CA 1
ATOM 728 C C . ASP A 1 91 ? 17.013 -8.065 -19.821 1.00 87.31 91 ASP A C 1
ATOM 730 O O . ASP A 1 91 ? 15.838 -7.690 -19.850 1.00 87.31 91 ASP A O 1
ATOM 734 N N . MET A 1 92 ? 17.991 -7.278 -19.368 1.00 85.56 92 MET A N 1
ATOM 735 C CA . MET A 1 92 ? 17.759 -5.901 -18.931 1.00 85.56 92 MET A CA 1
ATOM 736 C C . MET A 1 92 ? 17.280 -4.992 -20.068 1.00 85.56 92 MET A C 1
ATOM 738 O O . MET A 1 92 ? 16.536 -4.052 -19.803 1.00 85.56 92 MET A O 1
ATOM 742 N N . ARG A 1 93 ? 17.674 -5.249 -21.324 1.00 87.94 93 ARG A N 1
ATOM 743 C CA . ARG A 1 93 ? 17.276 -4.401 -22.458 1.00 87.94 93 ARG A CA 1
ATOM 744 C C . ARG A 1 93 ? 15.803 -4.609 -22.780 1.00 87.94 93 ARG A C 1
ATOM 746 O O . ARG A 1 93 ? 15.073 -3.626 -22.893 1.00 87.94 93 ARG A O 1
ATOM 753 N N . ALA A 1 94 ? 15.360 -5.863 -22.845 1.00 87.31 94 ALA A N 1
ATOM 754 C CA . ALA A 1 94 ? 13.952 -6.196 -23.040 1.00 87.31 94 ALA A CA 1
ATOM 755 C C . ALA A 1 94 ? 13.070 -5.620 -21.919 1.00 87.31 94 ALA A C 1
ATOM 757 O O . ALA A 1 94 ? 12.017 -5.048 -22.196 1.00 87.31 94 ALA A O 1
ATOM 758 N N . GLN A 1 95 ? 13.525 -5.685 -20.662 1.00 87.38 95 GLN A N 1
ATOM 759 C CA . GLN A 1 95 ? 12.806 -5.090 -19.528 1.00 87.38 95 GLN A CA 1
ATOM 760 C C . GLN A 1 95 ? 12.694 -3.564 -19.633 1.00 87.38 95 GLN A C 1
ATOM 762 O O . GLN A 1 95 ? 11.617 -3.019 -19.393 1.00 87.38 95 GLN A O 1
ATOM 767 N N . THR A 1 96 ? 13.770 -2.867 -20.013 1.00 87.12 96 THR A N 1
ATOM 768 C CA . THR A 1 96 ? 13.743 -1.407 -20.196 1.00 87.12 96 THR A CA 1
ATOM 769 C C . THR A 1 96 ? 12.793 -1.001 -21.320 1.00 87.12 96 THR A C 1
ATOM 771 O O . THR A 1 96 ? 11.963 -0.119 -21.115 1.00 87.12 96 THR A O 1
ATOM 774 N N . ILE A 1 97 ? 12.854 -1.678 -22.473 1.00 88.81 97 ILE A N 1
ATOM 775 C CA . ILE A 1 97 ? 11.962 -1.415 -23.614 1.00 88.81 97 ILE A CA 1
ATOM 776 C C . ILE A 1 97 ? 10.500 -1.650 -23.220 1.00 88.81 97 ILE A C 1
ATOM 778 O O . ILE A 1 97 ? 9.636 -0.830 -23.520 1.00 88.81 97 ILE A O 1
ATOM 782 N N . PHE A 1 98 ? 10.221 -2.738 -22.501 1.00 87.12 98 PHE A N 1
ATOM 783 C CA . PHE A 1 98 ? 8.875 -3.047 -22.031 1.00 87.12 98 PHE A CA 1
ATOM 784 C C . PHE A 1 98 ? 8.332 -1.989 -21.068 1.00 87.12 98 PHE A C 1
ATOM 786 O O . PHE A 1 98 ? 7.190 -1.564 -21.210 1.00 87.12 98 PHE A O 1
ATOM 793 N N . ILE A 1 99 ? 9.139 -1.530 -20.107 1.00 87.44 99 ILE A N 1
ATOM 794 C CA . ILE A 1 99 ? 8.731 -0.477 -19.168 1.00 87.44 99 ILE A CA 1
ATOM 795 C C . ILE A 1 99 ? 8.504 0.852 -19.890 1.00 87.44 99 ILE A C 1
ATOM 797 O O . ILE A 1 99 ? 7.491 1.507 -19.641 1.00 87.44 99 ILE A O 1
ATOM 801 N N . ALA A 1 100 ? 9.395 1.228 -20.808 1.00 88.25 100 ALA A N 1
ATOM 802 C CA . ALA A 1 100 ? 9.240 2.424 -21.630 1.00 88.25 100 ALA A CA 1
ATOM 803 C C . ALA A 1 100 ? 7.926 2.385 -22.430 1.00 88.25 100 ALA A C 1
ATOM 805 O O . ALA A 1 100 ? 7.141 3.334 -22.384 1.00 88.25 100 ALA A O 1
ATOM 806 N N . ALA A 1 101 ? 7.627 1.248 -23.067 1.00 87.50 101 ALA A N 1
ATOM 807 C CA . ALA A 1 101 ? 6.378 1.036 -23.794 1.00 87.50 101 ALA A CA 1
ATOM 808 C C . ALA A 1 101 ? 5.142 1.068 -22.873 1.00 87.50 101 ALA A C 1
ATOM 810 O O . ALA A 1 101 ? 4.159 1.738 -23.186 1.00 87.50 101 ALA A O 1
ATOM 811 N N . LEU A 1 102 ? 5.194 0.390 -21.720 1.00 86.62 102 LEU A N 1
ATOM 812 C CA . LEU A 1 102 ? 4.077 0.276 -20.776 1.00 86.62 102 LEU A CA 1
ATOM 813 C C . LEU A 1 102 ? 3.663 1.631 -20.189 1.00 86.62 102 LEU A C 1
ATOM 815 O O . LEU A 1 102 ? 2.476 1.886 -19.991 1.00 86.62 102 LEU A O 1
ATOM 819 N N . PHE A 1 103 ? 4.635 2.498 -19.910 1.00 86.25 103 PHE A N 1
ATOM 820 C CA . PHE A 1 103 ? 4.386 3.805 -19.303 1.00 86.25 103 PHE A CA 1
ATOM 821 C C . PHE A 1 103 ? 4.404 4.966 -20.302 1.00 86.25 103 PHE A C 1
ATOM 823 O O . PHE A 1 103 ? 4.185 6.104 -19.879 1.00 86.25 103 PHE A O 1
ATOM 830 N N . GLN A 1 104 ? 4.601 4.678 -21.596 1.00 86.31 104 GLN A N 1
ATOM 831 C CA . GLN A 1 104 ? 4.724 5.661 -22.680 1.00 86.31 104 GLN A CA 1
ATOM 832 C C . GLN A 1 104 ? 5.793 6.717 -22.379 1.00 86.31 104 GLN A C 1
ATOM 834 O O . GLN A 1 104 ? 5.582 7.917 -22.548 1.00 86.31 104 GLN A O 1
ATOM 839 N N . VAL A 1 105 ? 6.936 6.259 -21.875 1.00 77.00 105 VAL A N 1
ATOM 840 C CA . VAL A 1 105 ? 8.079 7.112 -21.550 1.00 77.00 105 VAL A CA 1
ATOM 841 C C . VAL A 1 105 ? 9.144 6.865 -22.607 1.00 77.00 105 VAL A C 1
ATOM 843 O O . VAL A 1 105 ? 9.411 5.714 -22.945 1.00 77.00 105 VAL A O 1
ATOM 846 N N . SER A 1 106 ? 9.742 7.926 -23.144 1.00 54.44 106 SER A N 1
ATOM 847 C CA . SER A 1 106 ? 10.892 7.803 -24.043 1.00 54.44 106 SER A CA 1
ATOM 848 C C . SER A 1 106 ? 12.034 7.100 -23.301 1.00 54.44 106 SER A C 1
ATOM 850 O O . SER A 1 106 ? 12.382 7.525 -22.197 1.00 54.44 106 SER A O 1
ATOM 852 N N . ALA A 1 107 ? 12.548 6.007 -23.875 1.00 51.72 107 ALA A N 1
ATOM 853 C CA . ALA A 1 107 ? 13.655 5.226 -23.318 1.00 51.72 107 ALA A CA 1
ATOM 854 C C . ALA A 1 107 ? 14.996 5.963 -23.420 1.00 51.72 107 ALA A C 1
ATOM 856 O O . ALA A 1 107 ? 15.192 6.679 -24.430 1.00 51.72 107 ALA A O 1
#

Sequence (107 aa):
MNPRGITVDKHPAYPGAIEQLKGAGEPWRFARLRQCNFLNNIVEQDHRRVKRLVRPGLGFGGLHTTQRTLAGYEATAMMRRGQVRDIDRRDMRAQTIFIAALFQVSA

Organism: NCBI:txid693023

Radius of gyration: 19.9 Å; Cα contacts (8 Å, |Δi|>4): 76; chains: 1; bounding box: 42×28×47 Å

Secondary structure (DSSP, 8-state):
---SEEEE-S-TTHHHHHHHHHHTT-S-TTPEEEE-HHHHHHHHHHHHHHHHHHGGGT--SSHHHHHHHHHHHHHHHHHHHT-STT--TT-HHHHHHHHHHHHT---

Foldseek 3Di:
DAALADEDAPDPCPVVVVVVCVVVVPDPVNHHYHHDPVVVVVVVVVCVVVCVVQVVVVHQPDDVSVVLVVVLVVLLVCLCVVVDPPRDNPPPVSSVVVNCVVSVHDD

pLDDT: mean 86.9, std 6.1, range [51.72, 92.19]

Solvent-accessible surface area (backbone atoms only — not comparable to full-atom values): 6352 Å² total; per-residue (Å²): 133,76,53,74,55,47,80,40,65,84,58,83,63,50,66,61,53,51,52,52,29,31,73,74,64,49,56,44,74,81,34,41,80,38,73,40,63,68,65,45,48,53,57,55,54,67,47,46,63,58,53,62,67,32,59,83,63,78,51,55,93,46,71,72,50,36,54,55,51,51,51,50,57,47,53,54,47,36,37,72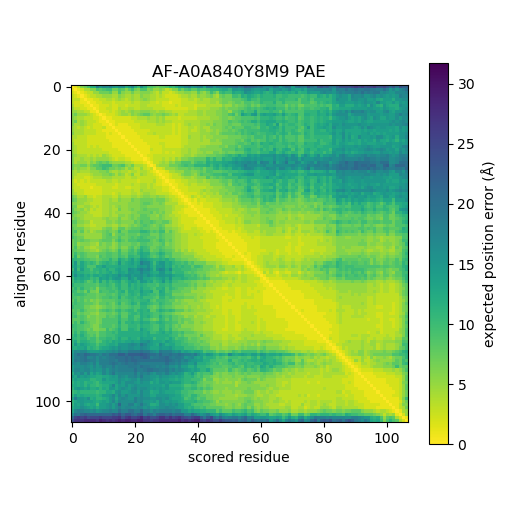,68,55,72,42,82,100,43,57,73,81,41,63,64,56,50,50,52,50,50,19,62,74,70,73,43,89,122

InterPro domains:
  IPR032874 DDE domain [PF13610] (2-83)